Protein AF-M4BT75-F1 (afdb_monomer_lite)

Secondary structure (DSSP, 8-state):
----HHHHHHHHHHT--HHHHHHHHHHHHHSTTS-SSHHHHHHHHHHHHS-S-HHHHHHHHHHTTTSS---

Sequence (71 aa):
MLRTEQQRVGLAISKLGGRAREWALTCDASVDAAFPTWESLKRQMSRVFTPPNQAYRVRSRFECSHAKRRV

Organism: Hyaloperonospora arabidopsidis (strain Emoy2) (NCBI:txid559515)

Structure (mmCIF, N/CA/C/O backbone):
data_AF-M4BT75-F1
#
_entry.id   AF-M4BT75-F1
#
loop_
_atom_site.group_PDB
_atom_site.id
_atom_site.type_symbol
_atom_site.label_atom_id
_atom_site.label_alt_id
_atom_site.label_comp_id
_atom_site.label_asym_id
_atom_site.label_entity_id
_atom_site.label_seq_id
_atom_site.pdbx_PDB_ins_code
_atom_site.Cartn_x
_atom_site.Cartn_y
_atom_site.Cartn_z
_atom_site.occupancy
_atom_site.B_iso_or_equiv
_atom_site.auth_seq_id
_atom_site.auth_comp_id
_atom_site.auth_asym_id
_atom_site.auth_atom_id
_atom_site.pdbx_PDB_model_num
ATOM 1 N N . MET A 1 1 ? -14.022 19.112 10.782 1.00 47.06 1 MET A N 1
ATOM 2 C CA . MET A 1 1 ? -14.414 17.745 10.375 1.00 47.06 1 MET A CA 1
ATOM 3 C C . MET A 1 1 ? -13.152 16.919 10.172 1.00 47.06 1 MET A C 1
ATOM 5 O O . MET A 1 1 ? -12.511 17.034 9.134 1.00 47.06 1 MET A O 1
ATOM 9 N N . LEU A 1 2 ? -12.738 16.168 11.193 1.00 52.81 2 LEU A N 1
ATOM 10 C CA . LEU A 1 2 ? -11.588 15.266 11.114 1.00 52.81 2 LEU A CA 1
ATOM 11 C C . LEU A 1 2 ? -11.978 14.070 10.236 1.00 52.81 2 LEU A C 1
ATOM 13 O O . LEU A 1 2 ? -12.600 13.133 10.723 1.00 52.81 2 LEU A O 1
ATOM 17 N N . ARG A 1 3 ? -11.658 14.103 8.934 1.00 63.47 3 ARG A N 1
ATOM 18 C CA . ARG A 1 3 ? -11.614 12.859 8.151 1.00 63.47 3 ARG A CA 1
ATOM 19 C C . ARG A 1 3 ? -10.556 11.987 8.812 1.00 63.47 3 ARG A C 1
ATOM 21 O O . ARG A 1 3 ? -9.386 12.366 8.807 1.00 63.47 3 ARG A O 1
ATOM 28 N N . THR A 1 4 ? -10.963 10.868 9.395 1.00 80.62 4 THR A N 1
ATOM 29 C CA . THR A 1 4 ? -10.014 9.887 9.917 1.00 80.62 4 THR A CA 1
ATOM 30 C C . THR A 1 4 ? -9.132 9.421 8.758 1.00 80.62 4 THR A C 1
ATOM 32 O O . THR A 1 4 ? -9.604 9.266 7.627 1.00 80.62 4 THR A O 1
ATOM 35 N N . GLU A 1 5 ? -7.831 9.246 8.994 1.00 83.62 5 GLU A N 1
ATOM 36 C CA . GLU A 1 5 ? -6.894 8.797 7.949 1.00 83.62 5 GLU A CA 1
ATOM 37 C C . GLU A 1 5 ? -7.376 7.491 7.296 1.00 83.62 5 GLU A C 1
ATOM 39 O O . GLU A 1 5 ? -7.287 7.332 6.080 1.00 83.62 5 GLU A O 1
ATOM 44 N N . GLN A 1 6 ? -8.037 6.632 8.072 1.00 79.69 6 GLN A N 1
ATOM 45 C CA . GLN A 1 6 ? -8.696 5.410 7.608 1.00 79.69 6 GLN A CA 1
ATOM 46 C C . GLN A 1 6 ? -9.797 5.675 6.566 1.00 79.69 6 GLN A C 1
ATOM 48 O O . GLN A 1 6 ? -9.850 4.995 5.544 1.00 79.69 6 GLN A O 1
ATOM 53 N N . GLN A 1 7 ? -10.640 6.702 6.740 1.00 83.62 7 GLN A N 1
ATOM 54 C CA . GLN A 1 7 ? -11.632 7.078 5.721 1.00 83.62 7 GLN A CA 1
ATOM 55 C C . GLN A 1 7 ? -10.973 7.581 4.432 1.00 83.62 7 GLN A C 1
ATOM 57 O O . GLN A 1 7 ? -11.471 7.329 3.333 1.00 83.62 7 GLN A O 1
ATOM 62 N N . ARG A 1 8 ? -9.854 8.307 4.545 1.00 86.19 8 ARG A N 1
ATOM 63 C CA . ARG A 1 8 ? -9.092 8.782 3.381 1.00 86.19 8 ARG A CA 1
ATOM 64 C C . ARG A 1 8 ? -8.463 7.610 2.625 1.00 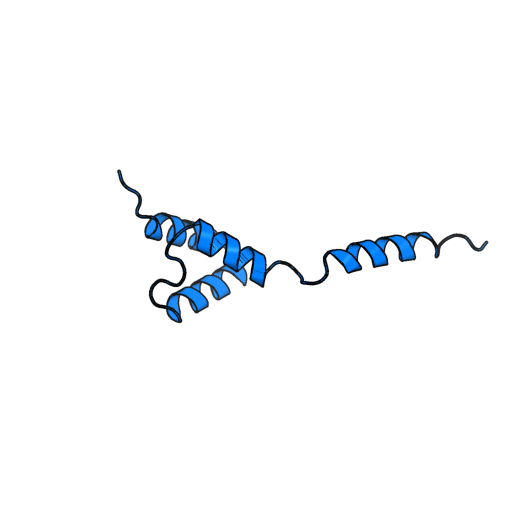86.19 8 ARG A C 1
ATOM 66 O O . ARG A 1 8 ? -8.535 7.590 1.398 1.00 86.19 8 ARG A O 1
ATOM 73 N N . VAL A 1 9 ? -7.901 6.646 3.348 1.00 85.50 9 VAL A N 1
ATOM 74 C CA . VAL A 1 9 ? -7.334 5.407 2.804 1.00 85.50 9 VAL A CA 1
ATOM 75 C C . VAL A 1 9 ? -8.415 4.575 2.110 1.00 85.50 9 VAL A C 1
ATOM 77 O O . VAL A 1 9 ? -8.259 4.264 0.932 1.00 85.50 9 VAL A O 1
ATOM 80 N N . GLY A 1 10 ? -9.550 4.316 2.766 1.00 85.81 10 GLY A N 1
ATOM 81 C CA . GLY A 1 10 ? -10.660 3.556 2.178 1.00 85.81 10 GLY A CA 1
ATOM 82 C C . GLY A 1 10 ? -11.223 4.201 0.904 1.00 85.81 10 GLY A C 1
ATOM 83 O O . GLY A 1 10 ? -11.448 3.519 -0.096 1.00 85.81 10 GLY A O 1
ATOM 84 N N . LEU A 1 11 ? -11.363 5.533 0.884 1.00 86.38 11 LEU A N 1
ATOM 85 C CA . LEU A 1 11 ? -11.760 6.270 -0.321 1.00 86.38 11 LEU A CA 1
ATOM 86 C C . LEU A 1 11 ? -10.715 6.180 -1.440 1.00 86.38 11 LEU A C 1
ATOM 88 O O . LEU A 1 11 ? -11.060 6.186 -2.618 1.00 86.38 11 LEU A O 1
ATOM 92 N N . ALA A 1 12 ? -9.429 6.156 -1.106 1.00 87.00 12 ALA A N 1
ATOM 93 C CA . ALA A 1 12 ? -8.400 6.020 -2.121 1.00 87.00 12 ALA A CA 1
ATOM 94 C C . ALA A 1 12 ? -8.367 4.602 -2.703 1.00 87.00 12 ALA A C 1
ATOM 96 O O . ALA A 1 12 ? -8.241 4.462 -3.916 1.00 87.00 12 ALA A O 1
ATOM 97 N N . ILE A 1 13 ? -8.563 3.575 -1.869 1.00 86.25 13 ILE A N 1
ATOM 98 C CA . ILE A 1 13 ? -8.684 2.177 -2.303 1.00 86.25 13 ILE A CA 1
ATOM 99 C C . ILE A 1 13 ? -9.909 1.995 -3.206 1.00 86.25 13 ILE A C 1
ATOM 101 O O . ILE A 1 13 ? -9.810 1.322 -4.229 1.00 86.25 13 ILE A O 1
ATOM 105 N N . SER A 1 14 ? -11.041 2.642 -2.904 1.00 87.38 14 SER A N 1
ATOM 106 C CA . SER A 1 14 ? -12.236 2.564 -3.761 1.00 87.38 14 SER A CA 1
ATOM 107 C C . SER A 1 14 ? -12.047 3.206 -5.139 1.00 87.38 14 SER A C 1
ATOM 109 O O . SER A 1 14 ? -12.737 2.834 -6.086 1.00 87.38 14 SER A O 1
ATOM 111 N N . LYS A 1 15 ? -11.087 4.130 -5.273 1.00 89.62 15 LYS A N 1
ATOM 112 C CA . LYS A 1 15 ? -10.677 4.717 -6.557 1.00 89.62 15 LYS A CA 1
ATOM 113 C C . LYS A 1 15 ? -9.676 3.856 -7.332 1.00 89.62 15 LYS A C 1
ATOM 115 O O . LYS A 1 15 ? -9.399 4.168 -8.490 1.00 89.62 15 LYS A O 1
ATOM 120 N N . LEU A 1 16 ? -9.114 2.807 -6.728 1.00 87.81 16 LEU A N 1
ATOM 121 C CA . LEU A 1 16 ? -8.238 1.872 -7.431 1.00 87.81 16 LEU A CA 1
ATOM 122 C C . LEU A 1 16 ? -9.062 0.923 -8.308 1.00 87.81 16 LEU A C 1
ATOM 124 O O . LEU A 1 16 ? -10.171 0.520 -7.961 1.00 87.81 16 LEU A O 1
ATOM 128 N N . GLY A 1 17 ? -8.485 0.534 -9.443 1.00 90.31 17 GLY A N 1
ATOM 129 C CA . GLY A 1 17 ? -9.084 -0.410 -10.384 1.00 90.31 17 GLY A CA 1
ATOM 130 C C . GLY A 1 17 ? -8.297 -1.714 -10.498 1.00 90.31 17 GLY A C 1
ATOM 131 O O . GLY A 1 17 ? -7.085 -1.752 -10.262 1.00 90.31 17 GLY A O 1
ATOM 132 N N . GLY A 1 18 ? -8.995 -2.780 -10.897 1.00 90.00 18 GLY A N 1
ATOM 133 C CA . GLY A 1 18 ? -8.410 -4.080 -11.236 1.00 90.00 18 GLY A CA 1
ATOM 134 C C . GLY A 1 18 ? -7.495 -4.649 -10.148 1.00 90.00 18 GLY A C 1
ATOM 135 O O . GLY A 1 18 ? -7.807 -4.595 -8.959 1.00 90.00 18 GLY A O 1
ATOM 136 N N . ARG A 1 19 ? -6.322 -5.140 -10.566 1.00 88.38 19 ARG A N 1
ATOM 137 C CA . ARG A 1 19 ? -5.346 -5.815 -9.691 1.00 88.38 19 ARG A CA 1
ATOM 138 C C . ARG A 1 19 ? -4.824 -4.953 -8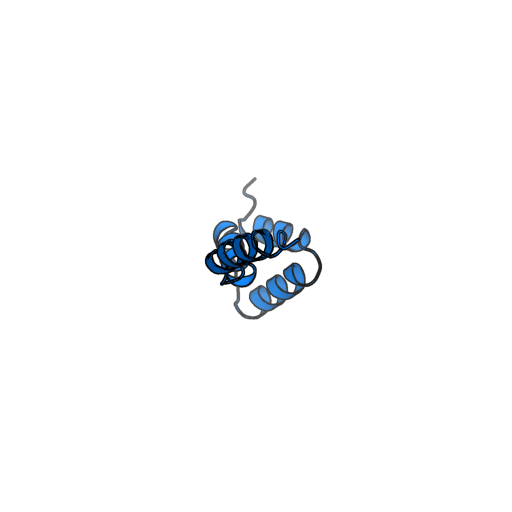.538 1.00 88.38 19 ARG A C 1
ATOM 140 O O . ARG A 1 19 ? -4.445 -5.492 -7.505 1.00 88.38 19 ARG A O 1
ATOM 147 N N . ALA A 1 20 ? -4.808 -3.626 -8.685 1.00 88.94 20 ALA A N 1
ATOM 148 C CA . ALA A 1 20 ? -4.381 -2.733 -7.606 1.00 88.94 20 ALA A CA 1
ATOM 149 C C . ALA A 1 20 ? -5.396 -2.695 -6.456 1.00 88.94 20 ALA A C 1
ATOM 151 O O . ALA A 1 20 ? -5.002 -2.634 -5.293 1.00 88.94 20 ALA A O 1
ATOM 152 N N . ARG A 1 21 ? -6.694 -2.767 -6.780 1.00 89.69 21 ARG A N 1
ATOM 153 C CA . ARG A 1 21 ? -7.772 -2.813 -5.789 1.00 89.69 21 ARG A CA 1
ATOM 154 C C . ARG A 1 21 ? -7.808 -4.155 -5.068 1.00 89.69 21 ARG A C 1
ATOM 156 O O . ARG A 1 21 ? -7.874 -4.165 -3.847 1.00 89.69 21 ARG A O 1
ATOM 163 N N . GLU A 1 22 ? -7.729 -5.262 -5.806 1.00 89.62 22 GLU A N 1
ATOM 164 C CA . GLU A 1 22 ? -7.683 -6.610 -5.218 1.00 89.62 22 GLU A CA 1
ATOM 165 C C . GLU A 1 22 ? -6.501 -6.760 -4.261 1.00 89.62 22 GLU A C 1
ATOM 167 O O . GLU A 1 22 ? -6.685 -7.168 -3.121 1.00 89.62 22 GLU A O 1
ATOM 172 N N . TRP A 1 23 ? -5.305 -6.339 -4.683 1.00 89.62 23 TRP A N 1
ATOM 173 C CA . TRP A 1 23 ? -4.126 -6.356 -3.823 1.00 89.62 23 TRP A CA 1
ATOM 174 C C . TRP A 1 23 ? -4.329 -5.544 -2.536 1.00 89.62 23 TRP A C 1
ATOM 176 O O . TRP A 1 23 ? -4.024 -6.035 -1.451 1.00 89.62 23 TRP A O 1
ATOM 186 N N . ALA A 1 24 ? -4.879 -4.328 -2.639 1.00 88.00 24 ALA A N 1
ATOM 187 C CA . ALA A 1 24 ? -5.109 -3.474 -1.477 1.00 88.00 24 ALA A CA 1
ATOM 188 C C . ALA A 1 24 ? -6.105 -4.102 -0.488 1.00 88.00 24 ALA A C 1
ATOM 190 O O . ALA A 1 24 ? -5.857 -4.069 0.712 1.00 88.00 24 ALA A O 1
ATOM 191 N N . LEU A 1 25 ? -7.182 -4.721 -0.984 1.00 85.06 25 LEU A N 1
ATOM 192 C CA . LEU A 1 25 ? -8.173 -5.414 -0.153 1.00 85.06 25 LEU A CA 1
ATOM 193 C C . LEU A 1 25 ? -7.591 -6.663 0.524 1.00 85.06 25 LEU A C 1
ATOM 195 O O . LEU A 1 25 ? -7.840 -6.887 1.703 1.00 85.06 25 LEU A O 1
ATOM 199 N N . THR A 1 26 ? -6.776 -7.44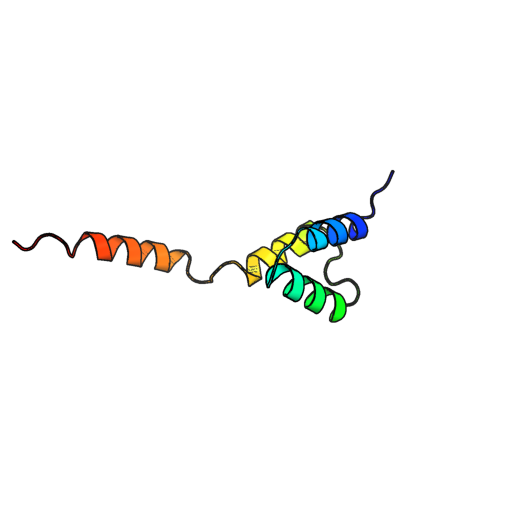9 -0.184 1.00 86.19 26 THR A N 1
ATOM 200 C CA . THR A 1 26 ? -6.108 -8.627 0.394 1.00 86.19 26 THR A CA 1
ATOM 201 C C . THR A 1 26 ? -5.108 -8.234 1.481 1.00 86.19 26 THR A C 1
ATOM 203 O O . THR A 1 26 ? -5.018 -8.905 2.509 1.00 86.19 26 THR A O 1
ATOM 206 N N . CYS A 1 27 ? -4.363 -7.142 1.284 1.00 81.56 27 CYS A N 1
ATOM 207 C CA . CYS A 1 27 ? -3.456 -6.619 2.303 1.00 81.56 27 CYS A CA 1
ATOM 208 C C . CYS A 1 27 ? -4.212 -6.133 3.545 1.00 81.56 27 CYS A C 1
ATOM 210 O O . CYS A 1 27 ? -3.807 -6.481 4.650 1.00 81.56 27 CYS A O 1
ATOM 212 N N . ASP A 1 28 ? -5.302 -5.385 3.358 1.00 76.19 28 ASP A N 1
ATOM 213 C CA . ASP A 1 28 ? -6.131 -4.849 4.446 1.00 76.19 28 ASP A CA 1
ATOM 214 C C . ASP A 1 28 ? -6.818 -5.956 5.262 1.00 76.19 28 ASP A C 1
ATOM 216 O O . ASP A 1 28 ? -6.910 -5.864 6.478 1.00 76.19 28 ASP A O 1
ATOM 220 N N . ALA A 1 29 ? -7.223 -7.053 4.614 1.00 75.00 29 ALA A N 1
ATOM 221 C CA . ALA A 1 29 ? -7.802 -8.214 5.291 1.00 75.00 29 ALA A CA 1
ATOM 222 C C . ALA A 1 29 ? -6.767 -9.076 6.038 1.00 75.00 29 ALA A C 1
ATOM 224 O O . ALA A 1 29 ? -7.116 -9.770 6.990 1.00 75.00 29 ALA A O 1
ATOM 225 N N . SER A 1 30 ? -5.504 -9.070 5.598 1.00 73.25 30 SER A N 1
ATOM 226 C CA . SER A 1 30 ? -4.445 -9.902 6.193 1.00 73.25 30 SER A CA 1
ATOM 227 C C . SER A 1 30 ? -3.772 -9.247 7.397 1.00 73.25 30 SER A C 1
ATOM 229 O O . SER A 1 30 ? -3.215 -9.940 8.245 1.00 73.25 30 SER A O 1
ATOM 231 N N . VAL A 1 31 ? -3.775 -7.917 7.458 1.00 68.56 31 VAL A N 1
ATOM 232 C CA . VAL A 1 31 ? -3.182 -7.145 8.549 1.00 68.56 31 VAL A CA 1
ATOM 233 C C . VAL A 1 31 ? -4.264 -6.203 9.034 1.00 68.56 31 VAL A C 1
ATOM 235 O O . VAL A 1 31 ? -4.622 -5.274 8.318 1.00 68.56 31 VAL A O 1
ATOM 238 N N . ASP A 1 32 ? -4.791 -6.453 10.230 1.00 61.75 32 ASP A N 1
ATOM 239 C CA . ASP A 1 32 ? -5.777 -5.571 10.848 1.00 61.75 32 ASP A CA 1
ATOM 240 C C . ASP A 1 32 ? -5.171 -4.155 10.926 1.00 61.75 32 ASP A C 1
ATOM 242 O O . ASP A 1 32 ? -4.166 -3.930 11.604 1.00 61.75 32 ASP A O 1
ATOM 246 N N . ALA A 1 33 ? -5.701 -3.234 10.116 1.00 65.94 33 ALA A N 1
ATOM 247 C CA . ALA A 1 33 ? -5.121 -1.923 9.807 1.00 65.94 33 ALA A CA 1
ATOM 248 C C . ALA A 1 33 ? -3.774 -1.926 9.040 1.00 65.94 33 ALA A C 1
ATOM 250 O O . ALA A 1 33 ? -2.849 -1.184 9.384 1.00 65.94 33 ALA A O 1
ATOM 251 N N . ALA A 1 34 ? -3.681 -2.671 7.932 1.00 70.25 34 ALA A N 1
ATOM 252 C CA . ALA A 1 34 ? -2.519 -2.700 7.030 1.00 70.25 34 ALA A CA 1
ATOM 253 C C . ALA A 1 34 ? -2.025 -1.306 6.596 1.00 70.25 34 ALA A C 1
ATOM 255 O O . ALA A 1 34 ? -0.839 -1.104 6.320 1.00 70.25 34 ALA A O 1
ATOM 256 N N . PHE A 1 35 ? -2.937 -0.332 6.532 1.00 77.12 35 PHE A N 1
ATOM 257 C CA . PHE A 1 35 ? -2.667 1.022 6.064 1.00 77.12 35 PHE A CA 1
ATOM 258 C C . PHE A 1 35 ? -3.131 2.073 7.085 1.00 77.12 35 PHE A C 1
ATOM 260 O O . PHE A 1 35 ? -4.176 2.700 6.903 1.00 77.12 35 PHE A O 1
ATOM 267 N N . PRO A 1 36 ? -2.340 2.336 8.142 1.00 79.50 36 PRO A N 1
ATOM 268 C CA . PRO A 1 36 ? -2.718 3.296 9.181 1.00 79.50 36 PRO A CA 1
ATOM 269 C C . PRO A 1 36 ? -2.762 4.747 8.670 1.00 79.50 36 PRO A C 1
ATOM 271 O O . PRO A 1 36 ? -3.445 5.589 9.249 1.00 79.50 36 PRO A O 1
ATOM 274 N N . THR A 1 37 ? -2.048 5.053 7.579 1.00 85.25 37 THR A N 1
ATOM 275 C CA . THR A 1 37 ? -1.981 6.388 6.967 1.00 85.25 37 THR A CA 1
ATOM 276 C C . THR A 1 37 ? -1.934 6.315 5.444 1.00 85.25 37 THR A C 1
ATOM 278 O O . THR A 1 37 ? -1.446 5.337 4.863 1.00 85.25 37 THR A O 1
ATOM 281 N N . TRP A 1 38 ? -2.365 7.392 4.778 1.00 83.62 38 TRP A N 1
ATOM 282 C CA . TRP A 1 38 ? -2.297 7.502 3.314 1.00 83.62 38 TRP A CA 1
ATOM 283 C C . TRP A 1 38 ? -0.872 7.333 2.761 1.00 83.62 38 TRP A C 1
ATOM 285 O O . TRP A 1 38 ? -0.664 6.694 1.726 1.00 83.62 38 TRP A O 1
ATOM 295 N N . GLU A 1 39 ? 0.131 7.868 3.458 1.00 86.38 39 GLU A N 1
ATOM 296 C CA . GLU A 1 39 ? 1.534 7.742 3.051 1.00 86.38 39 GLU A CA 1
ATOM 297 C C . GLU A 1 39 ? 2.032 6.296 3.075 1.00 86.38 39 GLU A C 1
ATOM 299 O O . GLU A 1 39 ? 2.829 5.900 2.221 1.00 86.38 39 GLU A O 1
ATOM 304 N N . SER A 1 40 ? 1.549 5.496 4.027 1.00 85.94 40 SER A N 1
ATOM 305 C CA . SER A 1 40 ? 1.926 4.087 4.137 1.00 85.94 40 SER A CA 1
ATOM 306 C C . SER A 1 40 ? 1.355 3.271 2.985 1.00 85.94 40 SER A C 1
ATOM 308 O O . SER A 1 40 ? 2.109 2.543 2.337 1.00 85.94 40 SER A O 1
ATOM 310 N N . LEU A 1 41 ? 0.084 3.499 2.635 1.00 86.06 41 LEU A N 1
ATO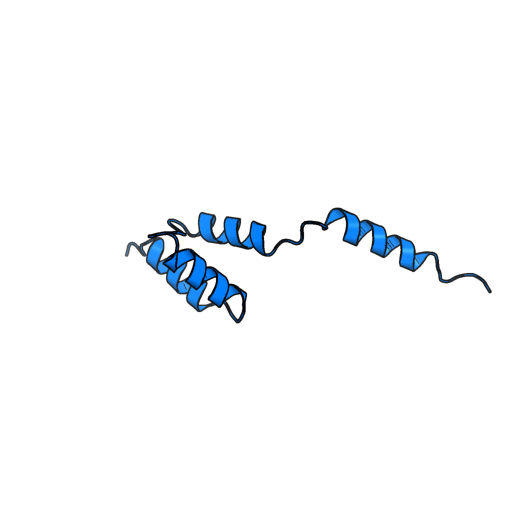M 311 C CA . LEU A 1 41 ? -0.524 2.923 1.435 1.00 86.06 41 LEU A CA 1
ATOM 312 C C . LEU A 1 41 ? 0.270 3.301 0.176 1.00 86.06 41 LEU A C 1
ATOM 314 O O . LEU A 1 41 ? 0.677 2.423 -0.585 1.00 86.06 41 LEU A O 1
ATOM 318 N N . LYS A 1 42 ? 0.565 4.596 -0.019 1.00 86.50 42 LYS A N 1
ATOM 319 C CA . LYS A 1 42 ? 1.314 5.073 -1.193 1.00 86.50 42 LYS A CA 1
ATOM 320 C C . LYS A 1 42 ? 2.693 4.416 -1.294 1.00 86.50 42 LYS A C 1
ATOM 322 O O . LYS A 1 42 ? 3.074 3.952 -2.365 1.00 86.50 42 LYS A O 1
ATOM 327 N N . ARG A 1 43 ? 3.443 4.345 -0.192 1.00 88.00 43 ARG A N 1
ATOM 328 C CA . ARG A 1 43 ? 4.785 3.743 -0.161 1.00 88.00 43 ARG A CA 1
ATOM 329 C C . ARG A 1 43 ? 4.752 2.251 -0.486 1.00 88.00 43 ARG A C 1
ATOM 331 O O . ARG A 1 43 ? 5.608 1.775 -1.230 1.00 88.00 43 ARG A O 1
ATOM 338 N N . GLN A 1 44 ? 3.781 1.522 0.054 1.00 87.31 44 GLN A N 1
ATOM 339 C CA . GLN A 1 44 ? 3.655 0.085 -0.169 1.00 87.31 44 GLN A CA 1
ATOM 340 C C . GLN A 1 44 ? 3.230 -0.221 -1.608 1.00 87.31 44 GLN A C 1
ATOM 342 O O . GLN A 1 44 ? 3.850 -1.061 -2.257 1.00 87.31 44 GLN A O 1
ATOM 347 N N . MET A 1 45 ? 2.277 0.544 -2.149 1.00 85.50 45 MET A N 1
ATOM 348 C CA . MET A 1 45 ? 1.916 0.474 -3.565 1.00 85.50 45 MET A CA 1
ATOM 349 C C . MET A 1 45 ? 3.112 0.769 -4.468 1.00 85.50 45 MET A C 1
ATOM 351 O O . MET A 1 45 ? 3.378 0.008 -5.394 1.00 85.50 45 MET A O 1
ATOM 355 N N . SER A 1 46 ? 3.886 1.820 -4.185 1.00 86.56 46 SER A N 1
ATOM 356 C CA . SER A 1 46 ? 5.096 2.102 -4.956 1.00 86.56 46 SER A CA 1
ATOM 357 C C . SER A 1 46 ? 6.070 0.931 -4.910 1.00 86.56 46 SER A C 1
ATOM 359 O O . SER A 1 46 ? 6.601 0.567 -5.946 1.00 86.56 46 SER A O 1
ATOM 361 N N . ARG A 1 47 ? 6.289 0.279 -3.767 1.00 84.38 47 ARG A N 1
ATOM 362 C CA . ARG A 1 47 ? 7.197 -0.880 -3.701 1.00 84.38 47 ARG A CA 1
ATOM 363 C C . ARG A 1 47 ? 6.706 -2.082 -4.506 1.00 84.38 47 ARG A C 1
ATOM 365 O O . ARG A 1 47 ? 7.514 -2.708 -5.179 1.00 84.38 47 ARG A O 1
ATOM 372 N N . VAL A 1 48 ? 5.413 -2.395 -4.446 1.00 85.75 48 VAL A N 1
ATOM 373 C CA . VAL A 1 48 ? 4.842 -3.577 -5.116 1.00 85.75 48 VAL A CA 1
ATOM 374 C C . VAL A 1 48 ? 4.690 -3.368 -6.621 1.00 85.75 48 VAL A C 1
ATOM 376 O O . VAL A 1 48 ? 4.946 -4.280 -7.401 1.00 85.75 48 VAL A O 1
ATOM 379 N N . PHE A 1 49 ? 4.296 -2.165 -7.040 1.00 83.88 49 PHE A N 1
ATOM 380 C CA . PHE A 1 49 ? 4.031 -1.855 -8.445 1.00 83.88 49 PHE A CA 1
ATOM 381 C C . PHE A 1 49 ? 5.211 -1.196 -9.166 1.00 83.88 49 PHE A C 1
ATOM 383 O O . PHE A 1 49 ? 5.164 -1.055 -10.389 1.00 83.88 49 PHE A O 1
ATOM 390 N N . THR A 1 50 ? 6.281 -0.807 -8.462 1.00 82.50 50 THR A N 1
ATOM 391 C CA . THR A 1 50 ? 7.510 -0.361 -9.130 1.00 82.50 50 THR A CA 1
ATOM 392 C C . THR A 1 50 ? 8.291 -1.585 -9.585 1.00 82.50 50 THR A C 1
ATOM 394 O O . THR A 1 50 ? 8.747 -2.363 -8.747 1.00 82.50 50 THR A O 1
ATOM 397 N N . PRO A 1 51 ? 8.500 -1.769 -10.898 1.00 75.94 51 PRO A N 1
ATOM 398 C CA . PRO A 1 51 ? 9.347 -2.847 -11.369 1.00 75.94 51 PRO A CA 1
ATOM 399 C C . PRO A 1 51 ? 10.781 -2.646 -10.840 1.00 75.94 51 PRO A C 1
ATOM 401 O O . PRO A 1 51 ? 11.311 -1.536 -10.939 1.00 75.94 51 PRO A O 1
ATOM 404 N N . PRO A 1 52 ? 11.451 -3.706 -10.349 1.00 71.81 52 PRO A N 1
ATOM 405 C CA . PRO A 1 52 ? 12.802 -3.632 -9.769 1.00 71.81 52 PRO A CA 1
ATOM 406 C C . PRO A 1 52 ? 13.874 -3.202 -10.786 1.00 71.81 52 PRO A C 1
ATOM 408 O O . PRO A 1 52 ? 14.986 -2.819 -10.440 1.00 71.81 52 PRO A O 1
ATOM 411 N N . ASN A 1 53 ? 13.521 -3.232 -12.068 1.00 66.06 53 ASN A N 1
ATOM 412 C CA . ASN A 1 53 ? 14.364 -2.920 -13.202 1.00 66.06 53 ASN A CA 1
ATOM 413 C C . ASN A 1 53 ? 13.948 -1.574 -13.835 1.00 66.06 53 ASN A C 1
ATOM 415 O O . ASN A 1 53 ? 13.442 -1.512 -14.953 1.00 66.06 53 ASN A O 1
ATOM 419 N N . GLN A 1 54 ? 14.135 -0.459 -13.134 1.00 62.00 54 GLN A N 1
ATOM 420 C CA . GLN A 1 54 ? 14.124 0.850 -13.808 1.00 62.00 54 GLN A CA 1
ATOM 421 C C . GLN A 1 54 ? 15.454 1.068 -14.552 1.00 62.00 54 GLN A C 1
ATOM 423 O O . GLN A 1 54 ? 15.469 1.443 -15.723 1.00 62.00 54 GLN A O 1
ATOM 428 N N . ALA A 1 55 ? 16.578 0.735 -13.907 1.00 60.16 55 ALA A N 1
ATOM 429 C CA . ALA A 1 55 ? 17.919 0.986 -14.433 1.00 60.16 55 ALA A CA 1
ATOM 430 C C . ALA A 1 55 ? 18.278 0.171 -15.690 1.00 60.16 55 ALA A C 1
ATOM 432 O O . ALA A 1 55 ? 19.063 0.638 -16.511 1.00 60.16 55 ALA A O 1
ATOM 433 N N . TYR A 1 56 ? 17.724 -1.030 -15.866 1.00 58.16 56 TYR A N 1
ATOM 434 C CA . TYR A 1 56 ? 18.032 -1.896 -17.010 1.00 58.16 56 TYR A CA 1
ATOM 435 C C . TYR A 1 56 ? 17.031 -1.706 -18.175 1.00 58.16 56 TYR A C 1
ATOM 437 O O . TYR A 1 56 ? 17.421 -1.832 -19.334 1.00 58.16 56 TYR A O 1
ATOM 445 N N . ARG A 1 57 ? 15.808 -1.205 -17.923 1.00 60.50 57 ARG A N 1
ATOM 446 C CA . ARG A 1 57 ? 14.907 -0.663 -18.965 1.00 60.50 57 ARG A CA 1
ATOM 447 C C . ARG A 1 57 ? 15.509 0.535 -19.701 1.00 60.50 57 ARG A C 1
ATOM 449 O O . ARG A 1 57 ? 15.270 0.687 -20.896 1.00 60.50 57 ARG A O 1
ATOM 456 N N . 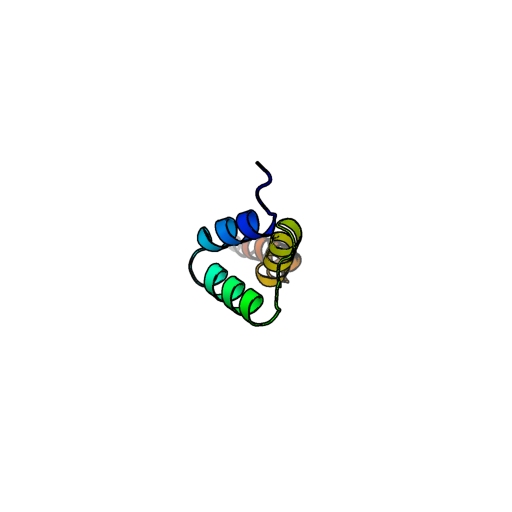VAL A 1 58 ? 16.286 1.369 -19.007 1.00 59.84 58 VAL A N 1
ATOM 457 C CA . VAL A 1 58 ? 17.007 2.488 -19.635 1.00 59.84 58 VAL A CA 1
ATOM 458 C C . VAL A 1 58 ? 18.134 1.969 -20.533 1.00 59.84 58 VAL A C 1
ATOM 460 O O . VAL A 1 58 ? 18.247 2.420 -21.666 1.00 59.84 58 VAL A O 1
ATOM 463 N N . ARG A 1 59 ? 18.907 0.970 -20.084 1.00 56.44 59 ARG A N 1
ATOM 464 C CA . ARG A 1 59 ? 20.043 0.415 -20.848 1.00 56.44 59 ARG A CA 1
ATOM 465 C C . ARG A 1 59 ? 19.611 -0.310 -22.125 1.00 56.44 59 ARG A C 1
ATOM 467 O O . ARG A 1 59 ? 20.159 -0.040 -23.185 1.00 56.44 59 ARG A O 1
ATOM 474 N N . SER A 1 60 ? 18.566 -1.135 -22.064 1.00 55.88 60 SER A N 1
ATOM 475 C CA . SER A 1 60 ? 18.048 -1.844 -23.248 1.00 55.88 60 SER A CA 1
ATOM 476 C C . SER A 1 60 ? 17.462 -0.898 -24.312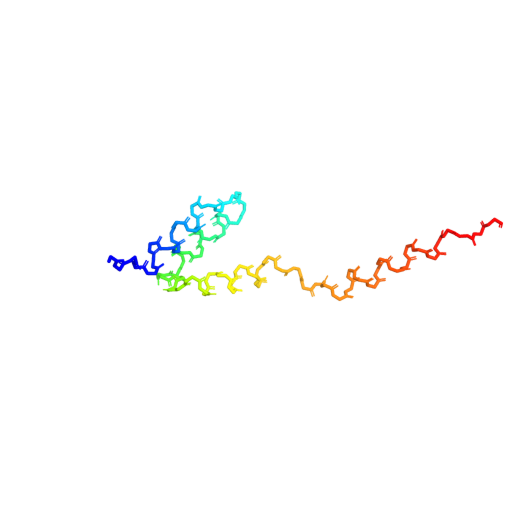 1.00 55.88 60 SER A C 1
ATOM 478 O O . SER A 1 60 ? 17.548 -1.176 -25.508 1.00 55.88 60 SER A O 1
ATOM 480 N N . ARG A 1 61 ? 16.924 0.265 -23.912 1.00 56.53 61 ARG A N 1
ATOM 481 C CA . ARG A 1 61 ? 16.383 1.254 -24.861 1.00 56.53 61 ARG A CA 1
ATOM 482 C C . ARG A 1 61 ? 17.468 1.908 -25.729 1.00 56.53 61 ARG A C 1
ATOM 484 O O . ARG A 1 61 ? 17.146 2.323 -26.837 1.00 56.53 61 ARG A O 1
ATOM 491 N N . PHE A 1 62 ? 18.721 1.959 -25.270 1.00 55.75 62 PHE A N 1
ATOM 492 C CA . PHE A 1 62 ? 19.844 2.484 -26.059 1.00 55.75 62 PHE A CA 1
ATOM 493 C C . PHE A 1 62 ? 20.446 1.456 -27.032 1.00 55.75 62 PHE A C 1
ATOM 495 O O . PHE A 1 62 ? 20.992 1.843 -28.066 1.00 55.75 62 PHE A O 1
ATOM 502 N N . GLU A 1 63 ? 20.300 0.156 -26.771 1.00 53.41 63 GLU A N 1
ATOM 503 C CA . GLU A 1 63 ? 20.852 -0.885 -27.651 1.00 53.41 63 GLU A CA 1
ATOM 504 C C . GLU A 1 63 ? 19.998 -1.122 -28.907 1.00 53.41 63 GLU A C 1
ATOM 506 O O . GLU A 1 63 ? 20.533 -1.385 -29.984 1.00 53.41 63 GLU A O 1
ATOM 511 N N . CYS A 1 64 ? 18.681 -0.897 -28.836 1.00 51.81 64 CYS A N 1
ATOM 512 C CA . CYS A 1 64 ? 17.815 -0.945 -30.021 1.00 51.81 64 CYS A CA 1
ATOM 513 C C . CYS A 1 64 ? 18.069 0.201 -31.023 1.00 51.81 64 CYS A C 1
ATOM 515 O O . CYS A 1 64 ? 17.677 0.089 -32.185 1.00 51.81 64 CYS A O 1
ATOM 517 N N . SER A 1 65 ? 18.720 1.296 -30.612 1.00 54.75 65 SER A N 1
ATOM 518 C CA . SER A 1 65 ? 19.041 2.427 -31.501 1.00 54.75 65 SER A CA 1
ATOM 519 C C . SER A 1 65 ? 20.293 2.224 -32.361 1.00 54.75 65 SER A C 1
ATOM 521 O O . SER A 1 65 ? 20.429 2.909 -33.373 1.00 54.75 65 SER A O 1
ATOM 523 N N . HIS A 1 66 ? 21.181 1.280 -32.025 1.00 56.16 66 HIS A N 1
ATOM 524 C CA . HIS A 1 66 ? 22.394 1.019 -32.818 1.00 56.16 66 HIS A CA 1
ATOM 525 C C . HIS A 1 66 ? 22.227 -0.087 -33.872 1.00 56.16 66 HIS A C 1
ATOM 527 O O . HIS A 1 66 ? 23.028 -0.175 -34.801 1.00 56.16 66 HIS A O 1
ATOM 533 N N . ALA A 1 67 ? 21.156 -0.882 -33.801 1.00 54.56 67 ALA A N 1
ATOM 534 C CA . ALA A 1 67 ? 20.891 -1.983 -34.731 1.00 54.56 67 ALA A CA 1
ATOM 535 C C . ALA A 1 67 ? 20.215 -1.559 -36.057 1.00 54.56 67 ALA A C 1
ATOM 537 O O . ALA A 1 67 ? 19.664 -2.398 -36.766 1.00 54.56 67 ALA A O 1
ATOM 538 N N . LYS A 1 68 ? 20.236 -0.267 -36.418 1.00 55.62 68 LYS A N 1
ATOM 539 C CA . LYS A 1 68 ? 19.713 0.237 -37.703 1.00 55.62 68 LYS A CA 1
ATOM 540 C C . LYS A 1 68 ? 20.661 1.238 -38.367 1.00 55.62 68 LYS A C 1
ATOM 542 O O . LYS A 1 68 ? 20.335 2.412 -38.516 1.00 55.62 68 LYS A O 1
ATOM 547 N N . ARG A 1 69 ? 21.839 0.766 -38.780 1.00 55.38 69 ARG A N 1
ATOM 548 C CA . ARG A 1 69 ? 22.545 1.265 -39.977 1.00 55.38 69 ARG A CA 1
ATOM 549 C C . ARG A 1 69 ? 23.687 0.317 -40.348 1.00 55.38 69 ARG A C 1
ATOM 551 O O . ARG A 1 69 ? 24.843 0.527 -40.004 1.00 55.38 69 ARG A O 1
ATOM 558 N N . ARG A 1 70 ? 23.325 -0.757 -41.041 1.00 50.06 70 ARG A N 1
ATOM 559 C CA . ARG A 1 70 ? 24.203 -1.444 -41.990 1.00 50.06 70 ARG A CA 1
ATOM 560 C C . ARG A 1 70 ? 23.401 -1.612 -43.276 1.00 50.06 70 ARG A C 1
ATOM 562 O O . ARG A 1 70 ? 22.654 -2.574 -43.409 1.00 50.06 70 ARG A O 1
ATOM 569 N N . VAL A 1 71 ? 23.496 -0.601 -44.133 1.00 48.75 71 VAL A N 1
ATOM 570 C CA . VAL A 1 71 ? 23.397 -0.696 -45.594 1.00 48.75 71 VAL A CA 1
ATOM 571 C C . VAL A 1 71 ? 24.611 0.052 -46.111 1.00 48.75 71 VAL A C 1
ATOM 573 O O . VAL A 1 71 ? 24.848 1.156 -45.565 1.00 48.75 71 VAL A O 1
#

pLDDT: mean 74.72, std 13.85, range [47.06, 90.31]

Foldseek 3Di:
DDPQQVNVQVVVLVVDDDPLNVVSVVQCVVDVCSDNHPVSSVVVCCVVVPDPPPPVVVVVVVVVVVPPDDD

Radius of gyration: 19.21 Å; chains: 1; bounding box: 39×28×57 Å